Protein AF-A0A662U4K8-F1 (afdb_monomer_lite)

Secondary structure (DSSP, 8-state):
-PPP-S--TTPPP--HHHHHHHHHHHHEETTEEEEEEEEEESGGGSEEEEEE---S---TT----TTTT-TTTS-EEEEHHHHHHHHHHHT-

Foldseek 3Di:
DPQDAADDPPDDDDDLVVNVVVQCVQQDDDQKGFWQDWAWDPPPNIATDTHGFADSDNPNPDPRPRSHRCVNVGGDIDHPVRSVVSSVVRRD

Structure (mmCIF, N/CA/C/O backbone):
data_AF-A0A662U4K8-F1
#
_entry.id   AF-A0A662U4K8-F1
#
loop_
_atom_site.group_PDB
_atom_site.id
_atom_site.type_symbol
_atom_site.label_atom_id
_atom_site.label_alt_id
_atom_site.label_comp_id
_atom_site.label_asym_id
_atom_site.label_entity_id
_atom_site.label_seq_id
_atom_site.pdbx_PDB_ins_code
_atom_site.Cartn_x
_atom_site.Cartn_y
_atom_site.Cartn_z
_atom_site.occupancy
_atom_site.B_iso_or_equiv
_atom_site.auth_seq_id
_atom_site.auth_comp_id
_atom_site.auth_asym_id
_atom_site.auth_atom_id
_atom_site.pdbx_PDB_model_num
ATOM 1 N N . MET A 1 1 ? -13.719 10.596 12.511 1.00 64.12 1 MET A N 1
ATOM 2 C CA . MET A 1 1 ? -13.009 9.365 12.932 1.00 64.12 1 MET A CA 1
ATOM 3 C C . MET A 1 1 ? -11.559 9.499 12.512 1.00 64.12 1 MET A C 1
ATOM 5 O O . MET A 1 1 ? -11.322 9.980 11.413 1.00 64.12 1 MET A O 1
ATOM 9 N N . SER A 1 2 ? -10.611 9.139 13.377 1.00 86.94 2 SER A N 1
ATOM 10 C CA . SER A 1 2 ? -9.199 9.069 12.978 1.00 86.94 2 SER A CA 1
ATOM 11 C C . SER A 1 2 ? -8.992 7.876 12.042 1.00 86.94 2 SER A C 1
ATOM 13 O O . SER A 1 2 ? -9.669 6.861 12.214 1.00 86.9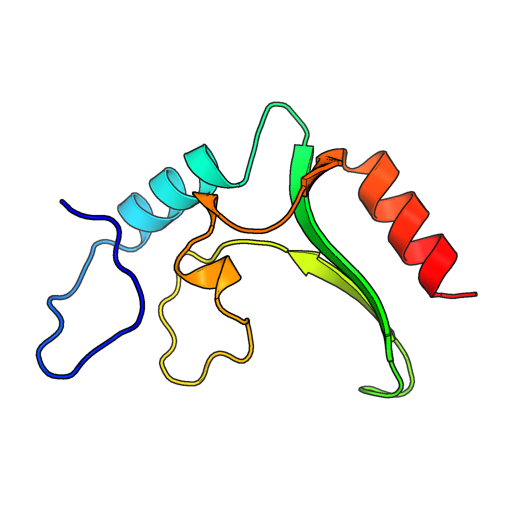4 2 SER A O 1
ATOM 15 N N . TYR A 1 3 ? -8.098 7.998 11.059 1.00 93.50 3 TYR A N 1
ATOM 16 C CA . TYR A 1 3 ? -7.755 6.915 10.137 1.00 93.50 3 TYR A CA 1
ATOM 17 C C . TYR A 1 3 ? -7.187 5.718 10.931 1.00 93.50 3 TYR A C 1
ATOM 19 O O . TYR A 1 3 ? -6.160 5.880 11.597 1.00 93.50 3 TYR A O 1
ATOM 27 N N . PRO A 1 4 ? -7.833 4.532 10.912 1.00 93.94 4 PRO A N 1
ATOM 28 C CA . PRO A 1 4 ? -7.350 3.342 11.596 1.00 93.94 4 PRO A CA 1
ATOM 29 C C . PRO A 1 4 ? -5.950 2.984 11.112 1.00 93.94 4 PRO A C 1
ATOM 31 O O . PRO A 1 4 ? -5.724 2.807 9.914 1.00 93.94 4 PRO A O 1
ATOM 34 N N . ARG A 1 5 ? -5.016 2.875 12.051 1.00 92.62 5 ARG A N 1
ATOM 35 C CA . ARG A 1 5 ? -3.642 2.415 11.818 1.00 92.62 5 ARG A CA 1
ATOM 36 C C . ARG A 1 5 ? -3.558 0.935 12.207 1.00 92.62 5 ARG A C 1
ATOM 38 O O . ARG A 1 5 ? -4.564 0.227 12.139 1.00 92.62 5 ARG A O 1
ATOM 45 N N . MET A 1 6 ? -2.395 0.492 12.670 1.00 91.00 6 MET A N 1
ATOM 46 C CA . MET A 1 6 ? -2.188 -0.854 13.201 1.00 91.00 6 MET A CA 1
ATOM 47 C C . MET A 1 6 ? -3.234 -1.217 14.263 1.00 91.00 6 MET A C 1
ATOM 49 O O . MET A 1 6 ? -3.595 -0.394 15.112 1.00 91.00 6 MET A O 1
ATOM 53 N N . LEU A 1 7 ? -3.685 -2.474 14.250 1.00 91.50 7 LEU A N 1
ATOM 54 C CA . LEU A 1 7 ? -4.542 -2.984 15.314 1.00 91.50 7 LEU A CA 1
ATOM 55 C C . LEU A 1 7 ? -3.739 -3.134 16.602 1.00 91.50 7 LEU A C 1
ATOM 57 O O . LEU A 1 7 ? -2.717 -3.815 16.640 1.00 91.50 7 LEU A O 1
ATOM 61 N N . ILE A 1 8 ? -4.256 -2.539 17.669 1.00 91.38 8 ILE A N 1
ATOM 62 C CA . ILE A 1 8 ? -3.738 -2.681 19.027 1.00 91.38 8 ILE A CA 1
ATOM 63 C C . ILE A 1 8 ? -4.780 -3.368 19.909 1.00 91.38 8 ILE A C 1
ATOM 65 O O . ILE A 1 8 ? -5.968 -3.431 19.575 1.00 91.38 8 ILE A O 1
ATOM 69 N N . LYS A 1 9 ? -4.350 -3.882 21.064 1.00 93.44 9 LYS A N 1
ATOM 70 C CA . LYS A 1 9 ? -5.274 -4.444 22.054 1.00 93.44 9 LYS A CA 1
ATOM 71 C C . LYS A 1 9 ? -6.326 -3.392 22.429 1.00 93.44 9 LYS A C 1
ATOM 73 O O . LYS A 1 9 ? -5.981 -2.263 22.759 1.00 93.44 9 LYS A O 1
ATOM 78 N N . GLY A 1 10 ? -7.602 -3.775 22.374 1.00 92.06 10 GLY A N 1
ATOM 79 C CA . GLY A 1 10 ? -8.718 -2.862 22.638 1.00 92.06 10 GLY A CA 1
ATOM 80 C C . GLY A 1 10 ? -9.094 -1.953 21.464 1.00 92.06 10 GLY A C 1
ATOM 81 O O . GLY A 1 10 ? -9.761 -0.942 21.684 1.00 92.06 10 GLY A O 1
ATOM 82 N N . PHE A 1 11 ? -8.680 -2.279 20.230 1.00 91.69 11 PHE A N 1
ATOM 83 C CA . PHE A 1 11 ? -9.131 -1.536 19.053 1.00 91.69 11 PHE A CA 1
ATOM 84 C C . PHE A 1 11 ? -10.663 -1.510 18.964 1.00 91.69 11 PHE A C 1
ATOM 86 O O . PHE A 1 11 ? -11.352 -2.462 19.335 1.00 91.69 11 PHE A O 1
ATOM 93 N N . LYS A 1 12 ? -11.192 -0.407 18.436 1.00 91.38 12 LYS A N 1
ATOM 94 C CA . LYS A 1 12 ? -12.612 -0.289 18.109 1.00 91.38 12 LYS A CA 1
ATOM 95 C C . LYS A 1 12 ? -12.821 -0.722 16.657 1.00 91.38 12 LYS A C 1
ATOM 97 O O . LYS A 1 12 ? -12.060 -0.259 15.802 1.00 91.38 12 LYS A O 1
ATOM 102 N N . PRO A 1 13 ? -13.825 -1.567 16.363 1.00 92.88 13 PRO A N 1
ATOM 103 C CA . PRO A 1 13 ? -14.198 -1.875 14.990 1.00 92.88 13 PRO A CA 1
ATOM 104 C C . PRO A 1 13 ? -14.428 -0.600 14.173 1.00 92.88 13 PRO A C 1
ATOM 106 O O . PRO A 1 13 ? -14.905 0.412 14.691 1.00 92.88 13 PRO A O 1
ATOM 109 N N . PHE A 1 14 ? -14.074 -0.658 12.897 1.00 93.06 14 PHE A N 1
ATOM 110 C CA . PHE A 1 14 ? -14.242 0.432 11.942 1.00 93.06 14 PHE A CA 1
ATOM 111 C C . PHE A 1 14 ? -15.037 -0.063 10.736 1.00 93.06 14 PHE A C 1
ATOM 113 O O . PHE A 1 14 ? -15.053 -1.258 10.444 1.00 93.06 14 PHE A O 1
ATOM 120 N N . ASP A 1 15 ? -15.677 0.864 10.029 1.00 95.31 15 ASP A N 1
ATOM 121 C CA . ASP A 1 15 ? -16.333 0.567 8.760 1.00 95.31 15 ASP A CA 1
ATOM 122 C C . ASP A 1 15 ? -15.267 0.372 7.659 1.00 95.31 15 ASP A C 1
ATOM 124 O O . ASP A 1 15 ? -14.522 1.315 7.355 1.00 95.31 15 ASP A O 1
ATOM 128 N N . PRO A 1 16 ? -15.160 -0.830 7.059 1.00 94.44 16 PRO A N 1
ATOM 129 C CA . PRO A 1 16 ? -14.173 -1.101 6.020 1.00 94.44 16 PRO A CA 1
ATOM 130 C C . PRO A 1 16 ? -14.447 -0.335 4.719 1.00 94.44 16 PRO A C 1
ATOM 132 O O . PRO A 1 16 ? -13.496 -0.032 4.000 1.00 94.44 16 PRO A O 1
ATOM 135 N N . LEU A 1 17 ? -15.703 0.015 4.414 1.00 96.94 17 LEU A N 1
ATOM 136 C CA . LEU A 1 17 ? -16.043 0.789 3.214 1.00 96.94 17 LEU A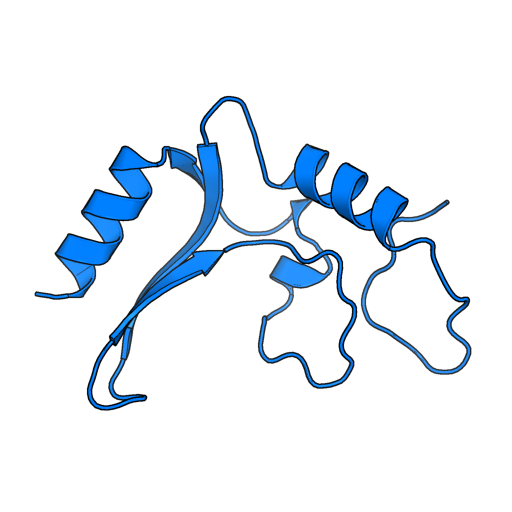 CA 1
ATOM 137 C C . LEU A 1 17 ? -15.633 2.250 3.373 1.00 96.94 17 LEU A C 1
ATOM 139 O O . LEU A 1 17 ? -15.067 2.836 2.449 1.00 96.94 17 LEU A O 1
ATOM 143 N N . TRP A 1 18 ? -15.863 2.825 4.555 1.00 97.00 18 TRP A N 1
ATOM 144 C CA . TRP A 1 18 ? -15.340 4.149 4.882 1.00 97.00 18 TRP A CA 1
ATOM 145 C C . TRP A 1 18 ? -13.811 4.176 4.790 1.00 97.00 18 TRP A C 1
ATOM 147 O O . TRP A 1 18 ? -13.248 5.084 4.175 1.00 97.00 18 TRP A O 1
ATOM 157 N N . LEU A 1 19 ? -13.135 3.163 5.347 1.00 96.94 19 LEU A N 1
ATOM 158 C CA . LEU A 1 19 ? -11.678 3.093 5.303 1.00 96.94 19 LEU A CA 1
ATOM 159 C C . LEU A 1 19 ? -11.160 2.935 3.874 1.00 96.94 19 LEU A C 1
ATOM 161 O O . LEU A 1 19 ? -10.218 3.625 3.511 1.00 96.94 19 LEU A O 1
ATOM 165 N N . ALA A 1 20 ? -11.793 2.098 3.049 1.00 97.50 20 ALA A N 1
ATOM 166 C CA . ALA A 1 20 ? -11.424 1.945 1.645 1.00 97.50 20 ALA A CA 1
ATOM 167 C C . ALA A 1 20 ? -11.451 3.279 0.892 1.00 97.50 20 ALA A C 1
ATOM 169 O O . ALA A 1 20 ? -10.457 3.624 0.256 1.00 97.50 20 ALA A O 1
ATOM 170 N N . ARG A 1 21 ? -12.524 4.067 1.047 1.00 98.00 21 ARG A N 1
ATOM 171 C CA . ARG A 1 21 ? -12.640 5.400 0.431 1.00 98.00 21 ARG A CA 1
ATOM 172 C C . ARG A 1 21 ? -11.567 6.360 0.944 1.00 98.00 21 ARG A C 1
ATOM 174 O O . ARG A 1 21 ? -10.930 7.050 0.160 1.00 98.00 21 ARG A O 1
ATOM 181 N N . LYS A 1 22 ? -11.311 6.376 2.258 1.00 97.88 22 LYS A N 1
ATOM 182 C CA . LYS A 1 22 ? -10.257 7.229 2.832 1.00 97.88 22 LYS A CA 1
ATOM 183 C C . LYS A 1 22 ? -8.853 6.817 2.423 1.00 97.88 22 LYS A C 1
ATOM 185 O O . LYS A 1 22 ? -8.016 7.684 2.218 1.00 97.88 22 LYS A O 1
ATOM 190 N N . THR A 1 23 ? -8.578 5.525 2.295 1.00 97.81 23 THR A N 1
ATOM 191 C CA . THR A 1 23 ? -7.301 5.051 1.760 1.00 97.81 23 THR A CA 1
ATOM 192 C C . THR A 1 23 ? -7.161 5.448 0.295 1.00 97.81 23 THR A C 1
ATOM 194 O O . THR A 1 23 ? -6.103 5.940 -0.075 1.00 97.81 23 THR A O 1
ATOM 197 N N . GLU A 1 24 ? -8.208 5.282 -0.518 1.00 97.94 24 GLU A N 1
ATOM 198 C CA . GLU A 1 24 ? -8.225 5.674 -1.932 1.00 97.94 24 GLU A CA 1
ATOM 199 C C . GLU A 1 24 ? -7.906 7.161 -2.125 1.00 97.94 24 GLU A C 1
ATOM 201 O O . GLU A 1 24 ? -7.002 7.471 -2.893 1.00 97.94 24 GLU A O 1
ATOM 206 N N . GLU A 1 25 ? -8.535 8.056 -1.353 1.00 98.00 25 GLU A N 1
ATOM 207 C CA . GLU A 1 25 ? -8.235 9.502 -1.356 1.00 98.00 25 GLU A CA 1
ATOM 208 C C . GLU A 1 25 ? -6.745 9.820 -1.098 1.00 98.00 25 GLU A C 1
ATOM 210 O O . GLU A 1 25 ? -6.254 10.862 -1.523 1.00 98.00 25 GLU A O 1
ATOM 215 N N . ILE A 1 26 ? -6.023 8.949 -0.380 1.00 98.06 26 ILE A N 1
ATOM 216 C CA . ILE A 1 26 ? -4.605 9.144 -0.038 1.00 98.06 26 ILE A CA 1
ATOM 217 C C . ILE A 1 26 ? -3.682 8.522 -1.092 1.00 98.06 26 ILE A C 1
ATOM 219 O O . ILE A 1 26 ? -2.632 9.083 -1.408 1.00 98.06 26 ILE A O 1
ATOM 223 N N . VAL A 1 27 ? -4.019 7.323 -1.576 1.00 98.50 27 VAL A N 1
ATOM 224 C CA . VAL A 1 27 ? -3.104 6.504 -2.389 1.00 98.50 27 VAL A CA 1
ATOM 225 C C . VAL A 1 27 ? -3.353 6.605 -3.882 1.00 98.50 27 VAL A C 1
ATOM 227 O O . VAL A 1 27 ? -2.490 6.169 -4.641 1.00 98.50 27 VAL A O 1
ATOM 230 N N . CYS A 1 28 ? -4.490 7.154 -4.301 1.00 98.38 28 CYS A N 1
ATOM 231 C CA . CYS A 1 28 ? -4.828 7.391 -5.695 1.00 98.38 28 CYS A CA 1
ATOM 232 C C . CYS A 1 28 ? -4.872 8.897 -5.973 1.00 98.38 28 CYS A C 1
ATOM 234 O O . CYS A 1 28 ? -5.375 9.679 -5.168 1.00 98.38 28 CYS A O 1
ATOM 236 N N . LYS A 1 29 ? -4.343 9.301 -7.126 1.00 97.38 29 LYS A N 1
ATOM 237 C CA . LYS A 1 29 ? -4.407 10.674 -7.627 1.00 97.38 29 LYS A CA 1
ATOM 238 C C . LYS A 1 29 ? -4.509 10.621 -9.144 1.00 97.38 29 LYS A C 1
ATOM 240 O O . LYS A 1 29 ? -3.613 10.074 -9.783 1.00 97.38 29 LYS A O 1
ATOM 245 N N . ASP A 1 30 ? -5.578 11.182 -9.699 1.00 95.88 30 ASP A N 1
ATOM 246 C CA . ASP A 1 30 ? -5.906 11.066 -11.123 1.00 95.88 30 ASP A CA 1
ATOM 247 C C . ASP A 1 30 ? -5.895 9.580 -11.551 1.00 95.88 30 ASP A C 1
ATOM 249 O O . ASP A 1 30 ? -6.547 8.754 -10.914 1.00 95.88 30 ASP A O 1
ATOM 253 N N . GLU A 1 31 ? -5.113 9.212 -12.568 1.00 95.44 31 GLU A N 1
ATOM 254 C CA . GLU A 1 31 ? -4.915 7.818 -13.005 1.00 95.44 31 GLU A CA 1
ATOM 255 C C . GLU A 1 31 ? -3.678 7.142 -12.375 1.00 95.44 31 GLU A C 1
ATOM 257 O O . GLU A 1 31 ? -3.188 6.120 -12.864 1.00 95.44 31 GLU A O 1
ATOM 262 N N . SER A 1 32 ? -3.134 7.719 -11.299 1.00 98.38 32 SER A N 1
ATOM 263 C CA . SER A 1 32 ? -1.915 7.251 -10.630 1.00 98.38 32 SER A CA 1
ATOM 264 C C . SER A 1 32 ? -2.182 6.664 -9.248 1.00 98.38 32 SER A C 1
ATOM 266 O O . SER A 1 32 ? -3.107 7.070 -8.540 1.00 98.38 32 SER A O 1
ATOM 268 N N . ARG A 1 33 ? -1.312 5.742 -8.822 1.00 98.50 33 ARG A N 1
ATOM 269 C CA . ARG A 1 33 ? -1.336 5.121 -7.490 1.00 98.50 33 ARG A CA 1
ATOM 270 C C . ARG A 1 33 ? 0.037 5.172 -6.821 1.00 98.50 33 ARG A C 1
ATOM 272 O O . ARG A 1 33 ? 1.056 5.101 -7.502 1.00 98.50 33 ARG A O 1
ATOM 279 N N . LYS A 1 34 ? 0.068 5.260 -5.488 1.00 98.56 34 LYS A N 1
ATOM 280 C CA . LYS A 1 34 ? 1.302 5.198 -4.697 1.00 98.56 34 LYS A CA 1
ATOM 281 C C . LYS A 1 34 ? 1.907 3.786 -4.645 1.00 98.56 34 LYS A C 1
ATOM 283 O O . LYS A 1 34 ? 1.217 2.824 -4.291 1.00 98.56 34 LYS A O 1
ATOM 288 N N . TYR A 1 35 ? 3.210 3.689 -4.908 1.00 98.44 35 TYR A N 1
ATOM 289 C CA . TYR A 1 35 ? 4.025 2.477 -4.743 1.00 98.44 35 TYR A CA 1
ATOM 290 C C . TYR A 1 35 ? 5.297 2.785 -3.944 1.00 98.44 35 TYR A C 1
ATOM 292 O O . TYR A 1 35 ? 5.873 3.861 -4.099 1.00 98.44 35 TYR A O 1
ATOM 300 N N . THR A 1 36 ? 5.751 1.858 -3.095 1.00 97.75 36 THR A N 1
ATOM 301 C CA . THR A 1 36 ? 7.012 2.015 -2.341 1.00 97.75 36 THR A CA 1
ATOM 302 C C . THR A 1 36 ? 8.231 1.500 -3.094 1.00 97.75 36 THR A C 1
ATOM 304 O O . THR A 1 36 ? 9.319 2.041 -2.923 1.00 97.75 36 THR A O 1
ATOM 307 N N . ALA A 1 37 ? 8.073 0.454 -3.907 1.00 96.69 37 ALA A N 1
ATOM 308 C CA . ALA A 1 37 ? 9.180 -0.165 -4.623 1.00 96.69 37 ALA A CA 1
ATOM 309 C C . ALA A 1 37 ? 8.708 -1.004 -5.815 1.00 96.69 37 ALA A C 1
ATOM 311 O O . ALA A 1 37 ? 7.583 -1.509 -5.837 1.00 96.69 37 ALA A O 1
ATOM 312 N N . PHE A 1 38 ? 9.631 -1.211 -6.755 1.00 98.00 38 PHE A N 1
ATOM 313 C CA . PHE A 1 38 ? 9.527 -2.181 -7.839 1.00 98.00 38 PHE A CA 1
ATOM 314 C C . PHE A 1 38 ? 10.809 -3.009 -7.876 1.00 98.00 38 PHE A C 1
ATOM 316 O O . PHE A 1 38 ? 11.894 -2.440 -7.992 1.00 98.00 38 PHE A O 1
ATOM 323 N N . TYR A 1 39 ? 10.708 -4.328 -7.741 1.00 96.88 39 TYR A N 1
ATOM 324 C CA . TYR A 1 39 ? 11.880 -5.208 -7.710 1.00 96.88 39 TYR A CA 1
ATOM 325 C C . TYR A 1 39 ? 11.516 -6.654 -8.048 1.00 96.88 39 TYR A C 1
ATOM 327 O O . TYR A 1 39 ? 10.340 -7.022 -8.056 1.00 96.88 39 TYR A O 1
ATOM 335 N N . ALA A 1 40 ? 12.531 -7.473 -8.326 1.00 97.06 40 ALA A N 1
ATOM 336 C CA . ALA A 1 40 ? 12.380 -8.914 -8.463 1.00 97.06 40 ALA A CA 1
ATOM 337 C C . ALA A 1 40 ? 12.875 -9.659 -7.223 1.00 97.06 40 ALA A C 1
ATOM 339 O O . ALA A 1 40 ? 13.780 -9.213 -6.517 1.00 97.06 40 ALA A O 1
ATOM 340 N N . THR A 1 41 ? 12.264 -10.807 -6.945 1.00 94.50 41 THR A N 1
ATOM 341 C CA . THR A 1 41 ? 12.635 -11.670 -5.821 1.00 94.50 41 THR A CA 1
ATOM 342 C C . THR A 1 41 ? 12.361 -13.139 -6.144 1.00 94.50 41 THR A C 1
ATOM 344 O O . THR A 1 41 ? 11.513 -13.457 -6.976 1.00 94.50 41 THR A O 1
ATOM 347 N N . GLY A 1 42 ? 13.089 -14.045 -5.487 1.00 94.06 42 GLY A N 1
ATOM 348 C CA . GLY A 1 42 ? 13.060 -15.490 -5.746 1.00 94.06 42 GLY A CA 1
ATOM 349 C C . GLY A 1 42 ? 11.862 -16.245 -5.160 1.00 94.06 42 GLY A C 1
ATOM 350 O O . GLY A 1 42 ? 11.828 -17.472 -5.234 1.00 94.06 42 GLY A O 1
ATOM 351 N N . VAL A 1 43 ? 10.885 -15.560 -4.556 1.00 90.94 43 VAL A N 1
ATOM 352 C CA . VAL A 1 43 ? 9.667 -16.224 -4.059 1.00 90.94 43 VAL A CA 1
ATOM 353 C C . VAL A 1 43 ? 8.780 -16.692 -5.218 1.00 90.94 43 VAL A C 1
ATOM 355 O O . VAL A 1 43 ? 8.828 -16.135 -6.310 1.00 90.94 43 VAL A O 1
ATOM 358 N N . TYR A 1 44 ? 7.970 -17.728 -4.979 1.00 90.62 44 TYR A N 1
ATOM 359 C CA . TYR A 1 44 ? 7.025 -18.298 -5.956 1.00 90.62 44 TYR A CA 1
ATOM 360 C C . TYR A 1 44 ? 7.647 -18.742 -7.296 1.00 90.62 44 TYR A C 1
ATOM 362 O O . TYR A 1 44 ? 6.974 -18.731 -8.320 1.00 90.62 44 TYR A O 1
ATOM 370 N N . GLY A 1 45 ? 8.923 -19.137 -7.302 1.00 92.62 45 GLY A N 1
ATOM 371 C CA . GLY A 1 45 ? 9.631 -19.507 -8.534 1.00 92.62 45 GLY A CA 1
ATOM 372 C C . GLY A 1 45 ? 10.185 -18.316 -9.325 1.00 92.62 45 GLY A C 1
ATOM 373 O O . GLY A 1 45 ? 10.646 -18.506 -10.445 1.00 92.62 45 GLY A O 1
ATOM 374 N N . GLY A 1 46 ? 10.178 -17.117 -8.735 1.00 95.06 46 GLY A N 1
ATOM 375 C CA . GLY A 1 46 ? 10.664 -15.881 -9.338 1.00 95.06 46 GLY A CA 1
ATOM 376 C C . GLY A 1 46 ? 9.514 -14.962 -9.737 1.00 95.06 46 GLY A C 1
ATOM 377 O O . GLY A 1 46 ? 8.690 -15.310 -10.580 1.00 95.06 46 GLY A O 1
ATOM 378 N N . ILE A 1 47 ? 9.471 -13.768 -9.144 1.00 96.06 47 ILE A N 1
ATOM 379 C CA . ILE A 1 47 ? 8.484 -12.732 -9.471 1.00 96.06 47 ILE A CA 1
ATOM 380 C C . ILE A 1 47 ? 9.155 -11.372 -9.650 1.00 96.06 47 ILE A C 1
ATOM 382 O O . ILE A 1 47 ? 10.135 -11.069 -8.972 1.00 96.06 47 ILE A O 1
ATOM 386 N N . ALA A 1 48 ? 8.562 -10.530 -10.494 1.00 97.25 48 ALA A N 1
ATOM 387 C CA . ALA A 1 48 ? 8.726 -9.081 -10.454 1.00 97.25 48 ALA A CA 1
ATOM 388 C C . ALA A 1 48 ? 7.464 -8.466 -9.846 1.00 97.25 48 ALA A C 1
ATOM 390 O O . ALA A 1 48 ? 6.350 -8.886 -10.161 1.00 97.25 48 ALA A O 1
ATOM 391 N N . THR A 1 49 ? 7.628 -7.500 -8.950 1.00 95.44 49 THR A N 1
ATOM 392 C CA . THR A 1 49 ? 6.521 -6.972 -8.148 1.00 95.44 49 THR A CA 1
ATOM 393 C C . THR A 1 49 ? 6.589 -5.458 -8.009 1.00 95.44 49 THR A C 1
ATOM 395 O O . THR A 1 49 ? 7.668 -4.869 -8.053 1.00 95.44 49 THR A O 1
ATOM 398 N N . GLY A 1 50 ? 5.418 -4.840 -7.845 1.00 96.38 50 GLY A N 1
ATOM 399 C CA . GLY A 1 50 ? 5.246 -3.444 -7.458 1.00 96.38 50 GLY A CA 1
ATOM 400 C C . GLY A 1 50 ? 4.497 -3.377 -6.130 1.00 96.38 50 GLY A C 1
ATOM 401 O O . GLY A 1 50 ? 3.351 -3.819 -6.037 1.00 96.38 50 GLY A O 1
ATOM 402 N N . TYR A 1 51 ? 5.133 -2.835 -5.095 1.00 96.12 51 TYR A N 1
ATOM 403 C CA . TYR A 1 51 ? 4.573 -2.788 -3.744 1.00 96.12 51 TYR A CA 1
ATOM 404 C C . TYR A 1 51 ? 3.625 -1.597 -3.600 1.00 96.12 51 TYR A 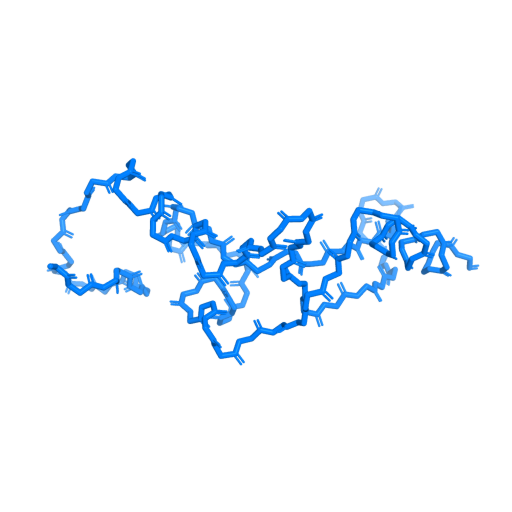C 1
ATOM 406 O O . TYR A 1 51 ? 4.055 -0.459 -3.422 1.00 96.12 51 TYR A O 1
ATOM 414 N N . ALA A 1 52 ? 2.324 -1.863 -3.715 1.00 96.56 52 ALA A N 1
ATOM 415 C CA . ALA A 1 52 ? 1.289 -0.846 -3.594 1.00 96.56 52 ALA A CA 1
ATOM 416 C C . ALA A 1 52 ? 1.145 -0.343 -2.149 1.00 96.56 52 ALA A C 1
ATOM 418 O O . ALA A 1 52 ? 1.145 -1.123 -1.196 1.00 96.56 52 ALA A O 1
ATOM 419 N N . VAL A 1 53 ? 0.954 0.967 -2.008 1.00 98.00 53 VAL A N 1
ATOM 420 C CA . VAL A 1 53 ? 0.715 1.633 -0.723 1.00 98.00 53 VAL A CA 1
ATOM 421 C C . VAL A 1 53 ? -0.762 1.529 -0.335 1.00 98.00 53 VAL A C 1
ATOM 423 O O . VAL A 1 53 ? -1.660 1.600 -1.184 1.00 98.00 53 VAL A O 1
ATOM 426 N N . GLY A 1 54 ? -1.009 1.418 0.972 1.00 96.75 54 GLY A N 1
ATOM 427 C CA . GLY A 1 54 ? -2.340 1.432 1.570 1.00 96.75 54 GLY A CA 1
ATOM 428 C C . GLY A 1 54 ? -3.131 0.131 1.413 1.00 96.75 54 GLY A C 1
ATOM 429 O O . GLY A 1 54 ? -3.025 -0.612 0.442 1.00 96.75 54 GLY A O 1
ATOM 430 N N . CYS A 1 55 ? -3.979 -0.131 2.400 1.00 95.50 55 CYS A N 1
ATOM 431 C CA . CYS A 1 55 ? -4.945 -1.224 2.392 1.00 95.50 55 CYS A CA 1
ATOM 432 C C . CYS A 1 55 ? -6.195 -0.767 3.152 1.00 95.50 55 CYS A C 1
ATOM 434 O O . CYS A 1 55 ? -6.079 0.060 4.053 1.00 95.50 55 CYS A O 1
ATOM 436 N N . CYS A 1 56 ? -7.374 -1.303 2.843 1.00 94.31 56 CYS A N 1
ATOM 437 C CA . CYS A 1 56 ? -8.568 -1.118 3.679 1.00 94.31 56 CYS A CA 1
ATOM 438 C C . CYS A 1 56 ? -8.703 -2.203 4.758 1.00 94.31 56 CYS A C 1
ATOM 440 O O . CYS A 1 56 ? -9.513 -2.086 5.676 1.00 94.31 56 CYS A O 1
ATOM 442 N N . PHE A 1 57 ? -7.875 -3.244 4.685 1.00 92.00 57 PHE A N 1
ATOM 443 C CA . PHE A 1 57 ? -7.776 -4.261 5.716 1.00 92.00 57 PHE A CA 1
ATOM 444 C C . PHE A 1 57 ? -6.707 -3.887 6.744 1.00 92.00 57 PHE A C 1
ATOM 446 O O . PHE A 1 57 ? -5.705 -3.226 6.454 1.00 92.00 57 PHE A O 1
ATOM 453 N N . ARG A 1 58 ? -6.934 -4.309 7.986 1.00 93.00 58 ARG A N 1
ATOM 454 C CA . ARG A 1 58 ? -6.002 -4.141 9.108 1.00 93.00 58 ARG A CA 1
ATOM 455 C C . ARG A 1 58 ? -5.596 -5.494 9.661 1.00 93.00 58 ARG A C 1
ATOM 457 O O . ARG A 1 58 ? -5.636 -5.729 10.859 1.00 93.00 58 ARG A O 1
ATOM 464 N N . CYS A 1 59 ? -5.238 -6.410 8.765 1.00 91.94 59 CYS A N 1
ATOM 465 C CA . CYS A 1 59 ? -4.818 -7.747 9.157 1.00 91.94 59 CYS A CA 1
ATOM 466 C C . CYS A 1 59 ? -3.619 -7.644 10.107 1.00 91.94 59 CYS A C 1
ATOM 468 O O . CYS A 1 59 ? -2.582 -7.082 9.752 1.00 91.94 59 CYS A O 1
ATOM 470 N N . PHE A 1 60 ? -3.765 -8.198 11.310 1.00 90.38 60 PHE A N 1
ATOM 471 C CA . PHE A 1 60 ? -2.708 -8.190 12.322 1.00 90.38 60 PHE A CA 1
ATOM 472 C C . PHE A 1 60 ? -1.438 -8.910 11.832 1.00 90.38 60 PHE A C 1
ATOM 474 O O . PHE A 1 60 ? -0.331 -8.524 12.177 1.00 90.38 60 PHE A O 1
ATOM 481 N N . PHE A 1 61 ? -1.608 -9.909 10.962 1.00 90.88 61 PHE A N 1
ATOM 482 C CA . PHE A 1 61 ? -0.547 -10.720 10.359 1.00 90.88 61 PHE A CA 1
ATOM 483 C C . PHE A 1 61 ? -0.075 -10.216 8.981 1.00 90.88 61 PHE A C 1
ATOM 485 O O . PHE A 1 61 ? 0.580 -10.951 8.247 1.00 90.88 61 PHE A O 1
ATOM 492 N N . CYS A 1 62 ? -0.462 -9.006 8.565 1.00 92.12 62 CYS A N 1
ATOM 493 C CA . CYS A 1 62 ? -0.109 -8.503 7.239 1.00 92.12 62 CYS A CA 1
ATOM 494 C C . CYS A 1 62 ? 1.409 -8.331 7.087 1.00 92.12 62 CYS A C 1
ATOM 496 O O . CYS A 1 62 ? 2.072 -7.818 7.986 1.00 92.12 62 CYS A O 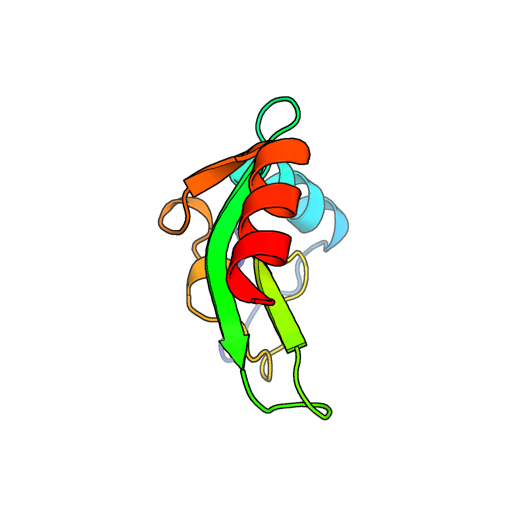1
ATOM 498 N N . TRP A 1 63 ? 1.922 -8.702 5.914 1.00 88.50 63 TRP A N 1
ATOM 499 C CA . TRP A 1 63 ? 3.337 -8.574 5.567 1.00 88.50 63 TRP A CA 1
ATOM 500 C C . TRP A 1 63 ? 3.693 -7.229 4.917 1.00 88.50 63 TRP A C 1
ATOM 502 O O . TRP A 1 63 ? 4.866 -6.926 4.724 1.00 88.50 63 TRP A O 1
ATOM 512 N N . SER A 1 64 ? 2.692 -6.404 4.586 1.00 88.06 64 SER A N 1
ATOM 513 C CA . SER A 1 64 ? 2.927 -5.031 4.136 1.00 88.06 64 SER A CA 1
ATOM 514 C C . SER A 1 64 ? 3.501 -4.198 5.280 1.00 88.06 64 SER A C 1
ATOM 516 O O . SER A 1 64 ? 3.024 -4.277 6.416 1.00 88.06 64 SER A O 1
ATOM 518 N N . ASP A 1 65 ? 4.500 -3.386 4.961 1.00 84.00 65 ASP A N 1
ATOM 519 C CA . ASP A 1 65 ? 5.200 -2.513 5.897 1.00 84.00 65 ASP A CA 1
ATOM 520 C C . ASP A 1 65 ? 4.323 -1.338 6.397 1.00 84.00 65 ASP A C 1
ATOM 522 O O . ASP A 1 65 ? 3.091 -1.324 6.279 1.00 84.00 65 ASP A O 1
ATOM 526 N N . TRP A 1 66 ? 4.982 -0.324 6.960 1.00 93.94 66 TRP A N 1
ATOM 527 C CA . TRP A 1 66 ? 4.376 0.913 7.450 1.00 93.94 66 TRP A CA 1
ATOM 528 C C . TRP A 1 66 ? 3.544 1.674 6.404 1.00 93.94 66 TRP A C 1
ATOM 530 O O . TRP A 1 66 ? 2.638 2.416 6.785 1.00 93.94 66 TRP A O 1
ATOM 540 N N . SER A 1 67 ? 3.769 1.458 5.104 1.00 95.88 67 SER A N 1
ATOM 541 C CA . SER A 1 67 ? 3.020 2.108 4.018 1.00 95.88 67 SER A CA 1
ATOM 542 C C . SER A 1 67 ? 1.538 1.733 3.982 1.00 95.88 67 SER A C 1
ATOM 544 O O . SER A 1 67 ? 0.707 2.476 3.460 1.00 95.88 67 SER A O 1
ATOM 546 N N . ARG A 1 68 ? 1.169 0.594 4.571 1.00 95.62 68 ARG A N 1
ATOM 547 C CA . ARG A 1 68 ? -0.231 0.190 4.736 1.00 95.62 68 ARG A CA 1
ATOM 548 C C . ARG A 1 68 ? -0.973 1.109 5.703 1.00 95.62 68 ARG A C 1
ATOM 550 O O . ARG A 1 68 ? -2.096 1.536 5.426 1.00 95.62 68 ARG A O 1
ATOM 557 N N . ASP A 1 69 ? -0.356 1.344 6.859 1.00 94.69 69 ASP A N 1
ATOM 558 C CA . ASP A 1 69 ? -0.981 2.009 7.995 1.00 94.69 69 ASP A CA 1
ATOM 559 C C . ASP A 1 69 ? -0.760 3.518 7.953 1.00 94.69 69 ASP A C 1
ATOM 561 O O . ASP A 1 69 ? -1.652 4.237 8.385 1.00 94.69 69 ASP A O 1
ATOM 565 N N . PHE A 1 70 ? 0.340 4.004 7.3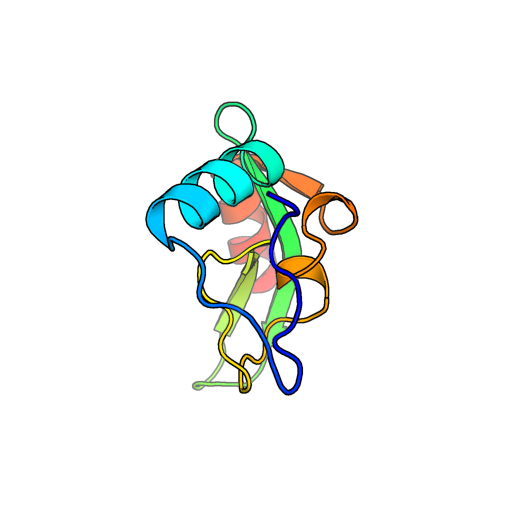71 1.00 96.31 70 PHE A N 1
ATOM 566 C CA . PHE A 1 70 ? 0.685 5.425 7.213 1.00 96.31 70 PHE A CA 1
ATOM 567 C C . PHE A 1 70 ? 0.826 5.830 5.733 1.00 96.31 70 PHE A C 1
ATOM 569 O O . PHE A 1 70 ? 1.859 6.372 5.339 1.00 96.31 70 PHE A O 1
ATOM 576 N N . PRO A 1 71 ? -0.177 5.560 4.879 1.00 97.00 71 PRO A N 1
ATOM 577 C CA . PRO A 1 71 ? -0.060 5.723 3.427 1.00 97.00 71 PRO A CA 1
ATOM 578 C C . PRO A 1 71 ? 0.280 7.148 2.968 1.00 97.00 71 PRO A C 1
ATOM 580 O O . PRO A 1 71 ? 0.817 7.337 1.878 1.00 97.00 71 PRO A O 1
ATOM 583 N N . GLU A 1 72 ? 0.005 8.157 3.791 1.00 96.75 72 GLU A N 1
ATOM 584 C CA . GLU A 1 72 ? 0.362 9.547 3.525 1.00 96.75 72 GLU A CA 1
ATOM 585 C C . GLU A 1 72 ? 1.881 9.789 3.533 1.00 96.75 72 GLU A C 1
ATOM 587 O O . GLU A 1 72 ? 2.353 10.655 2.802 1.00 96.75 72 GLU A O 1
ATOM 592 N N . LEU A 1 73 ? 2.649 8.992 4.287 1.00 97.50 73 LEU A N 1
ATOM 593 C CA . LEU A 1 73 ? 4.096 9.168 4.471 1.00 97.50 73 LEU A CA 1
ATOM 594 C C . LEU A 1 73 ? 4.953 8.355 3.493 1.00 97.50 73 LEU A C 1
ATOM 596 O O . LEU A 1 73 ? 6.140 8.634 3.360 1.00 97.50 73 LEU A O 1
ATOM 600 N N . TYR A 1 74 ? 4.385 7.339 2.836 1.00 97.69 74 TYR A N 1
ATOM 601 C CA . TYR A 1 74 ? 5.158 6.352 2.074 1.00 97.69 74 TYR A CA 1
ATOM 602 C C . TYR A 1 74 ? 4.766 6.276 0.605 1.00 97.69 74 TYR A C 1
ATOM 604 O O . TYR A 1 74 ? 3.583 6.329 0.272 1.00 97.69 74 TYR A O 1
ATOM 612 N N . GLY A 1 75 ? 5.771 6.039 -0.238 1.00 97.12 75 GLY A N 1
ATOM 613 C CA . GLY A 1 75 ? 5.647 5.767 -1.667 1.00 97.12 75 GLY A CA 1
ATOM 614 C C . GLY A 1 75 ? 5.416 7.001 -2.529 1.00 97.12 75 GLY A C 1
ATOM 615 O O . GLY A 1 75 ? 5.031 8.061 -2.042 1.00 97.12 75 GLY A O 1
ATOM 616 N N . GLU A 1 76 ? 5.606 6.808 -3.828 1.00 98.25 76 GLU A N 1
ATOM 617 C CA . GLU A 1 76 ? 5.479 7.836 -4.863 1.00 98.25 76 GLU A CA 1
ATOM 618 C C . GLU A 1 76 ? 4.353 7.474 -5.829 1.00 98.25 76 GLU A C 1
ATOM 620 O O . GLU A 1 76 ? 4.038 6.293 -5.996 1.00 98.25 76 GLU A O 1
ATOM 625 N N . PHE A 1 77 ? 3.728 8.476 -6.448 1.00 98.62 77 PHE A N 1
ATOM 626 C CA . PHE A 1 77 ? 2.673 8.246 -7.435 1.00 98.62 77 PHE A CA 1
ATOM 627 C C . PHE A 1 77 ? 3.261 7.785 -8.767 1.00 98.62 77 PHE A C 1
ATOM 629 O O . PHE A 1 77 ? 4.157 8.425 -9.308 1.00 98.62 77 PHE A O 1
ATOM 636 N N . TYR A 1 78 ? 2.694 6.711 -9.307 1.00 98.69 78 TYR A N 1
ATOM 637 C CA . TYR A 1 78 ? 2.986 6.211 -10.643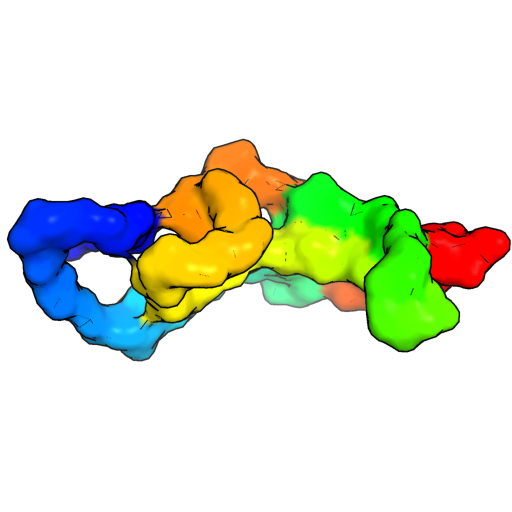 1.00 98.69 78 TYR A CA 1
ATOM 638 C C . TYR A 1 78 ? 1.677 6.022 -11.397 1.00 98.69 78 TYR A C 1
ATOM 640 O O . TYR A 1 78 ? 0.727 5.441 -10.858 1.00 98.69 78 TYR A O 1
ATOM 648 N N . SER A 1 79 ? 1.643 6.466 -12.649 1.00 98.50 79 SER A N 1
ATOM 649 C CA . SER A 1 79 ? 0.591 6.082 -13.590 1.00 98.50 79 SER A CA 1
ATOM 650 C C . SER A 1 79 ? 0.608 4.569 -13.834 1.00 98.50 79 SER A C 1
ATOM 652 O O . SER A 1 79 ? 1.618 3.889 -13.610 1.00 98.50 79 SER A O 1
ATOM 654 N N . ALA A 1 80 ? -0.497 4.030 -14.356 1.00 97.56 80 ALA A N 1
ATOM 655 C CA . ALA A 1 80 ? -0.567 2.621 -14.745 1.00 97.56 80 ALA A CA 1
ATOM 656 C C . ALA A 1 80 ? 0.557 2.226 -15.728 1.00 97.56 80 ALA A C 1
ATOM 658 O O . ALA A 1 80 ? 1.142 1.147 -15.606 1.00 97.56 80 ALA A O 1
ATOM 659 N N . GLU A 1 81 ? 0.911 3.115 -16.663 1.00 98.31 81 GLU A N 1
ATOM 660 C CA . GLU A 1 81 ? 1.969 2.865 -17.646 1.00 98.31 81 GLU A CA 1
ATOM 661 C C . GLU A 1 81 ? 3.371 2.854 -17.008 1.00 98.31 81 GLU A C 1
ATOM 663 O O . GLU A 1 81 ? 4.203 2.003 -17.331 1.00 98.31 81 GLU A O 1
ATOM 668 N N . GLU A 1 82 ? 3.662 3.775 -16.085 1.00 98.62 82 GLU A N 1
ATOM 669 C CA . GLU A 1 82 ? 4.942 3.797 -15.362 1.00 98.62 82 GLU A CA 1
ATOM 670 C C . GLU A 1 82 ? 5.109 2.577 -14.457 1.00 98.62 82 GLU A C 1
ATOM 672 O O . GLU A 1 82 ? 6.174 1.955 -14.467 1.00 98.62 82 GLU A O 1
ATOM 677 N N . ALA A 1 83 ? 4.057 2.195 -13.728 1.00 98.44 83 ALA A N 1
ATOM 678 C CA . ALA A 1 83 ? 4.067 0.998 -12.894 1.00 98.44 83 ALA A CA 1
ATOM 679 C C . ALA A 1 83 ? 4.340 -0.259 -13.736 1.00 98.44 83 ALA A C 1
ATOM 681 O O . ALA A 1 83 ? 5.229 -1.044 -13.400 1.00 98.44 83 ALA A O 1
ATOM 682 N N . TYR A 1 84 ? 3.656 -0.409 -14.877 1.00 97.62 84 TYR A N 1
ATOM 683 C CA . TYR A 1 84 ? 3.910 -1.496 -15.826 1.00 97.62 84 TYR A CA 1
ATOM 684 C C . TYR A 1 84 ? 5.367 -1.508 -16.312 1.00 97.62 84 TYR A C 1
ATOM 686 O O . TYR A 1 84 ? 6.044 -2.535 -16.220 1.00 97.62 84 TYR A O 1
ATOM 694 N N . ARG A 1 85 ? 5.888 -0.362 -16.773 1.00 98.44 85 ARG A N 1
ATOM 695 C CA . ARG A 1 85 ? 7.274 -0.254 -17.260 1.00 98.44 85 ARG A CA 1
ATOM 696 C C . ARG A 1 85 ? 8.302 -0.600 -16.180 1.00 98.44 85 ARG A C 1
ATOM 698 O O . ARG A 1 85 ? 9.288 -1.271 -16.487 1.00 98.44 85 ARG A O 1
ATOM 705 N N . ASN A 1 86 ? 8.075 -0.190 -14.932 1.00 98.38 86 ASN A N 1
ATOM 706 C CA . ASN A 1 86 ? 8.953 -0.521 -13.808 1.00 98.38 86 ASN A CA 1
ATOM 707 C C . ASN A 1 86 ? 8.921 -2.017 -13.463 1.00 98.38 86 ASN A C 1
ATOM 709 O O . ASN A 1 86 ? 9.982 -2.601 -13.247 1.00 98.38 86 ASN A O 1
ATOM 713 N N . ILE A 1 87 ? 7.747 -2.657 -13.482 1.00 97.94 87 ILE A N 1
ATOM 714 C CA . ILE A 1 87 ? 7.626 -4.110 -13.266 1.00 97.94 87 ILE A CA 1
ATOM 715 C C . ILE A 1 87 ? 8.353 -4.882 -14.374 1.00 97.94 87 ILE A C 1
ATOM 717 O O . ILE A 1 87 ? 9.152 -5.769 -14.079 1.00 97.94 87 ILE A O 1
ATOM 721 N N . VAL A 1 88 ? 8.146 -4.514 -15.643 1.00 97.69 88 VAL A N 1
ATOM 722 C CA . VAL A 1 88 ? 8.843 -5.144 -16.781 1.00 97.69 88 VAL A CA 1
ATOM 723 C C . VAL A 1 88 ? 10.355 -4.943 -16.692 1.00 97.69 88 VAL A C 1
ATOM 725 O O . VAL A 1 88 ? 11.112 -5.848 -17.032 1.00 97.69 88 VAL A O 1
ATOM 728 N N . ARG A 1 89 ? 10.819 -3.775 -16.230 1.00 98.00 89 ARG A N 1
ATOM 729 C CA . ARG A 1 89 ? 12.248 -3.523 -16.003 1.00 98.00 89 ARG A CA 1
ATOM 730 C C . ARG A 1 89 ? 12.812 -4.411 -14.895 1.00 98.00 89 ARG A C 1
ATOM 732 O O . ARG A 1 89 ? 13.914 -4.909 -15.064 1.00 98.00 89 ARG A O 1
ATOM 739 N N . ALA A 1 90 ? 12.077 -4.598 -13.801 1.00 97.44 90 ALA A N 1
ATOM 740 C CA . ALA A 1 90 ? 12.499 -5.442 -12.686 1.00 97.44 90 ALA A CA 1
ATOM 741 C C . ALA A 1 90 ? 12.531 -6.938 -13.042 1.00 97.44 90 ALA A C 1
ATOM 743 O O . ALA A 1 90 ? 13.275 -7.683 -12.422 1.00 97.44 90 ALA A O 1
ATOM 744 N N . ALA A 1 91 ? 11.737 -7.374 -14.025 1.00 94.81 91 ALA A N 1
ATOM 745 C CA . ALA A 1 91 ? 11.682 -8.765 -14.479 1.00 94.81 91 ALA A CA 1
ATOM 746 C C . ALA A 1 91 ? 12.860 -9.202 -15.372 1.00 94.81 91 ALA A C 1
ATOM 748 O O . ALA A 1 91 ? 12.928 -10.376 -15.734 1.00 94.81 91 ALA A O 1
ATOM 749 N N . LYS A 1 92 ? 13.726 -8.267 -15.779 1.00 80.62 92 LYS A N 1
ATOM 750 C CA . LYS A 1 92 ? 14.910 -8.532 -16.607 1.00 80.62 92 LYS A CA 1
ATOM 751 C C . LYS A 1 92 ? 16.109 -8.891 -15.746 1.00 80.62 92 LYS A C 1
ATOM 753 O O . LYS A 1 92 ? 16.860 -9.787 -16.183 1.00 80.62 92 LYS A O 1
#

pLDDT: mean 94.92, std 4.69, range [64.12, 98.69]

Sequence (92 aa):
MSYPRMLIKGFKPFDPLWLARKTEEIVCKDESRKYTAFYATGVYGGIATGYAVGCCFRCFFCWSDWSRDFPELYGEFYSAEEAYRNIVRAAK

Radius of gyration: 14.64 Å; chains: 1; bounding box: 31×31×40 Å